Protein AF-A0A1V8RLS8-F1 (afdb_monomer_lite)

Secondary structure (DSSP, 8-state):
--SSS--HHHHHHHHHTSTT----------HHHHHHHHHHHHHT-EEEE-TTT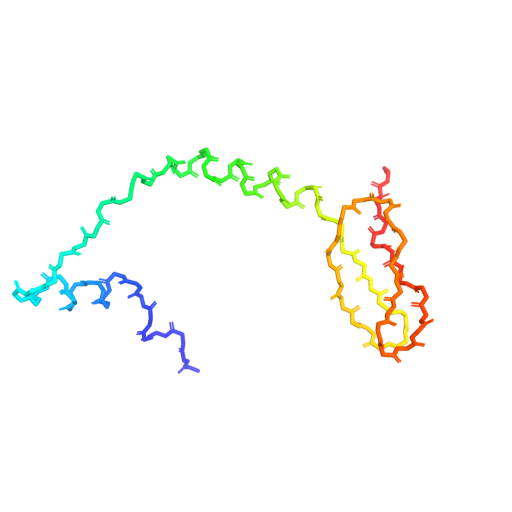--EEEE-TT---B-TTT--BPEE-----

Organism: NCBI:txid1873176

Sequence (81 aa):
MLASRYSYARVFAELAALPDFTALYVELWDDADARKTRKAKSASKTRYTCPSCELNAWAKPGVRLMCGECSEPMAAAEEAE

Structure (mmCIF, N/CA/C/O backbone):
data_AF-A0A1V8RLS8-F1
#
_entry.id   AF-A0A1V8RLS8-F1
#
loop_
_atom_site.group_PDB
_atom_site.id
_atom_site.type_symbol
_atom_site.label_atom_id
_atom_site.label_alt_id
_atom_site.label_comp_id
_atom_site.label_asym_id
_atom_site.label_entity_id
_atom_site.label_seq_id
_atom_site.pdbx_PDB_ins_code
_atom_site.Cartn_x
_atom_site.Cartn_y
_atom_site.Cartn_z
_atom_site.occupancy
_atom_site.B_iso_or_equiv
_atom_site.auth_seq_id
_atom_site.auth_comp_id
_atom_site.auth_asym_id
_atom_site.auth_atom_id
_atom_site.pdbx_PDB_model_num
ATOM 1 N N . MET A 1 1 ? 15.903 -24.486 -5.038 1.00 41.72 1 MET A N 1
ATOM 2 C CA . MET A 1 1 ? 16.647 -23.991 -6.222 1.00 41.72 1 MET A CA 1
ATOM 3 C C . MET A 1 1 ? 15.680 -23.584 -7.348 1.00 41.72 1 MET A C 1
ATOM 5 O O . MET A 1 1 ? 15.576 -24.297 -8.333 1.00 41.72 1 MET A O 1
ATOM 9 N N . LEU A 1 2 ? 14.947 -22.465 -7.223 1.00 49.78 2 LEU A N 1
ATOM 10 C CA . LEU A 1 2 ? 13.970 -22.017 -8.247 1.00 49.78 2 LEU A CA 1
ATOM 11 C C . LEU A 1 2 ? 14.016 -20.503 -8.560 1.00 49.78 2 LEU A C 1
ATOM 13 O O . LEU A 1 2 ? 13.234 -20.023 -9.369 1.00 49.78 2 LEU A O 1
ATOM 17 N N . ALA A 1 3 ? 14.959 -19.744 -7.992 1.00 44.47 3 ALA A N 1
ATOM 18 C CA . ALA A 1 3 ? 15.006 -18.282 -8.145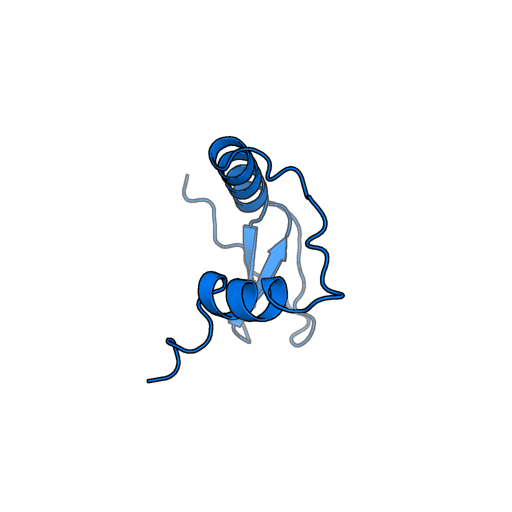 1.00 44.47 3 ALA A CA 1
ATOM 19 C C . ALA A 1 3 ? 15.720 -17.773 -9.421 1.00 44.47 3 ALA A C 1
ATOM 21 O O . ALA A 1 3 ? 15.838 -16.569 -9.609 1.00 44.47 3 ALA A O 1
ATOM 22 N N . SER A 1 4 ? 16.200 -18.653 -10.309 1.00 55.38 4 SER A N 1
ATOM 23 C CA . SER A 1 4 ? 17.090 -18.276 -11.429 1.00 55.38 4 SER A CA 1
ATOM 24 C C . SER A 1 4 ? 16.510 -18.594 -12.814 1.00 55.38 4 SER A C 1
ATOM 26 O O . SER A 1 4 ? 17.186 -19.122 -13.692 1.00 55.38 4 SER A O 1
ATOM 28 N N . ARG A 1 5 ? 15.214 -18.336 -13.014 1.00 52.88 5 ARG A N 1
ATOM 29 C CA . ARG A 1 5 ? 14.592 -18.375 -14.356 1.00 52.88 5 ARG A CA 1
ATOM 30 C C . ARG A 1 5 ? 13.930 -17.060 -14.769 1.00 52.88 5 ARG A C 1
ATOM 32 O O . ARG A 1 5 ? 13.487 -16.946 -15.901 1.00 52.88 5 ARG A O 1
ATOM 39 N N . TYR A 1 6 ? 13.908 -16.065 -13.881 1.00 55.88 6 TYR A N 1
ATOM 40 C CA . TYR A 1 6 ? 13.110 -14.847 -14.039 1.00 55.88 6 TYR A CA 1
ATOM 41 C C . TYR A 1 6 ? 13.930 -13.570 -13.831 1.00 55.88 6 TYR A C 1
ATOM 43 O O . TYR A 1 6 ? 13.447 -12.620 -13.216 1.00 55.88 6 TYR A O 1
ATOM 51 N N . SER A 1 7 ? 15.174 -13.505 -14.325 1.00 78.94 7 SER A N 1
ATOM 52 C CA . SER A 1 7 ? 15.768 -12.177 -14.477 1.00 78.94 7 SER A CA 1
ATOM 53 C C . SER A 1 7 ? 15.016 -11.487 -15.612 1.00 78.94 7 SER A C 1
ATOM 55 O O . SER A 1 7 ? 15.071 -11.916 -16.764 1.00 78.94 7 SER A O 1
ATOM 57 N N . TYR A 1 8 ? 14.266 -10.441 -15.266 1.00 80.25 8 TYR A N 1
ATOM 58 C CA . TYR A 1 8 ? 13.531 -9.600 -16.214 1.00 80.25 8 TYR A CA 1
ATOM 59 C C . TYR A 1 8 ? 14.369 -9.293 -17.465 1.00 80.25 8 TYR A C 1
ATOM 61 O O . TYR A 1 8 ? 13.882 -9.428 -18.581 1.00 80.25 8 TYR A O 1
ATOM 69 N N . ALA A 1 9 ? 15.660 -8.999 -17.272 1.00 80.25 9 ALA A N 1
ATOM 70 C CA . ALA A 1 9 ? 16.614 -8.721 -18.339 1.00 80.25 9 ALA A CA 1
ATOM 71 C C . ALA A 1 9 ? 16.702 -9.826 -19.406 1.00 80.25 9 ALA A C 1
ATOM 73 O O . ALA A 1 9 ? 16.745 -9.522 -20.594 1.00 80.25 9 ALA A O 1
ATOM 74 N N . ARG A 1 10 ? 16.711 -11.104 -19.005 1.00 82.88 10 ARG A N 1
ATOM 75 C CA . ARG A 1 10 ? 16.839 -12.222 -19.946 1.00 82.88 10 ARG A CA 1
ATOM 76 C C . ARG A 1 10 ? 15.567 -12.401 -20.775 1.00 82.88 10 ARG A C 1
ATOM 78 O O . ARG A 1 10 ? 15.646 -12.512 -21.990 1.00 82.88 10 ARG A O 1
ATOM 85 N N . VAL A 1 11 ? 14.408 -12.384 -20.117 1.00 87.50 11 VAL A N 1
ATOM 86 C CA . VAL A 1 11 ? 13.103 -12.517 -20.787 1.00 87.50 11 VAL A CA 1
ATOM 87 C C . VAL A 1 11 ? 12.846 -11.322 -21.706 1.00 87.50 11 VAL A C 1
ATOM 89 O O . VAL A 1 11 ? 12.367 -11.488 -22.823 1.00 87.50 11 VAL A O 1
ATOM 92 N N . PHE A 1 12 ? 13.216 -10.116 -21.271 1.00 87.06 12 PHE A N 1
ATOM 93 C CA . PHE A 1 12 ? 13.097 -8.917 -22.091 1.00 87.06 12 PHE A CA 1
ATOM 94 C C . PHE A 1 12 ? 13.980 -8.983 -23.341 1.00 87.06 12 PHE A C 1
ATOM 96 O O . PHE A 1 12 ? 13.517 -8.609 -24.410 1.00 87.06 12 PHE A O 1
ATOM 103 N N . ALA A 1 13 ? 15.213 -9.492 -23.242 1.00 87.44 13 ALA A N 1
ATOM 104 C CA . ALA A 1 13 ? 16.088 -9.657 -24.404 1.00 87.44 13 ALA A CA 1
ATOM 105 C C . ALA A 1 13 ? 15.513 -10.640 -25.440 1.00 87.44 13 ALA A C 1
ATOM 107 O O . ALA A 1 13 ? 15.588 -10.371 -26.636 1.00 87.44 13 ALA A O 1
ATOM 108 N N . GLU A 1 14 ? 14.909 -11.745 -24.987 1.00 90.44 14 GLU A N 1
ATOM 109 C CA . GLU A 1 14 ? 14.221 -12.702 -25.867 1.00 90.44 14 GLU A CA 1
ATOM 110 C C . GLU A 1 14 ? 13.030 -12.037 -26.589 1.00 90.44 14 GLU A C 1
ATOM 112 O O . GLU A 1 14 ? 12.886 -12.186 -27.800 1.00 90.44 14 GLU A O 1
ATOM 117 N N . LEU A 1 15 ? 12.218 -11.248 -25.875 1.00 90.38 15 LEU A N 1
ATOM 118 C CA . LEU A 1 15 ? 11.080 -10.524 -26.456 1.00 90.38 15 LEU A CA 1
ATOM 119 C C . LEU A 1 15 ? 11.516 -9.406 -27.410 1.00 90.38 15 LEU A C 1
ATOM 121 O O . LEU A 1 15 ? 10.955 -9.282 -28.492 1.00 90.38 15 LEU A O 1
ATOM 125 N N . ALA A 1 16 ? 12.539 -8.631 -27.045 1.00 88.25 16 ALA A N 1
ATOM 126 C CA . ALA A 1 16 ? 13.071 -7.533 -27.851 1.00 88.25 16 ALA A CA 1
ATOM 127 C C . ALA A 1 16 ? 13.669 -7.988 -29.193 1.00 88.25 16 ALA A C 1
ATOM 129 O O . ALA A 1 16 ? 13.815 -7.172 -30.098 1.00 88.25 16 ALA A O 1
ATOM 130 N N . ALA A 1 17 ? 14.011 -9.273 -29.327 1.00 92.19 17 ALA A N 1
ATOM 131 C CA . ALA A 1 17 ? 14.495 -9.863 -30.571 1.00 92.19 17 ALA A CA 1
ATOM 132 C C . ALA A 1 17 ? 13.368 -10.288 -31.535 1.00 92.19 17 ALA A C 1
ATOM 134 O O . ALA A 1 17 ? 13.654 -10.648 -32.678 1.00 92.19 17 ALA A O 1
ATOM 135 N N . LEU A 1 18 ? 12.103 -10.283 -31.099 1.00 94.44 18 LEU A N 1
ATOM 136 C CA . LEU A 1 18 ? 10.971 -10.628 -31.958 1.00 94.44 18 LEU A CA 1
ATOM 137 C C . LEU A 1 18 ? 10.660 -9.470 -32.924 1.00 94.44 18 LEU A C 1
ATOM 139 O O . LEU A 1 18 ? 10.603 -8.321 -32.487 1.00 94.44 18 LEU A O 1
ATOM 143 N N . PRO A 1 19 ? 10.396 -9.751 -34.214 1.00 92.88 19 PRO A N 1
ATOM 144 C CA . PRO A 1 19 ? 10.210 -8.716 -35.237 1.00 92.88 19 PRO A CA 1
ATOM 145 C C . PRO A 1 19 ? 8.982 -7.823 -34.998 1.00 92.88 19 PRO A C 1
ATOM 147 O O . PRO A 1 19 ? 8.985 -6.668 -35.409 1.00 92.88 19 PRO A O 1
ATOM 150 N N . ASP A 1 20 ? 7.970 -8.338 -34.295 1.00 92.00 20 ASP A N 1
ATOM 151 C CA . ASP A 1 20 ? 6.703 -7.643 -34.031 1.00 92.00 20 ASP A CA 1
ATOM 152 C C . ASP A 1 20 ? 6.579 -7.146 -32.580 1.00 92.00 20 ASP A C 1
ATOM 154 O O . ASP A 1 20 ? 5.515 -6.691 -32.152 1.00 92.00 20 ASP A O 1
ATOM 158 N N . PHE A 1 21 ? 7.647 -7.240 -31.782 1.00 91.38 21 PHE A N 1
ATOM 159 C CA . PHE A 1 21 ? 7.627 -6.759 -30.406 1.00 91.38 21 PHE A CA 1
ATOM 160 C C . PHE A 1 21 ? 8.090 -5.305 -30.332 1.00 91.38 21 PHE A C 1
ATOM 162 O O . PHE A 1 21 ? 9.233 -4.971 -30.628 1.00 91.38 21 PHE A O 1
ATOM 169 N N . THR A 1 22 ? 7.202 -4.433 -29.860 1.00 87.50 22 THR A N 1
ATOM 170 C CA . THR A 1 22 ? 7.538 -3.048 -29.521 1.00 87.50 22 THR A CA 1
ATOM 171 C C . THR A 1 22 ? 7.428 -2.871 -28.014 1.00 87.50 22 THR A C 1
ATOM 173 O O . THR A 1 22 ? 6.336 -2.954 -27.448 1.00 87.50 22 THR A O 1
ATOM 176 N N . ALA A 1 23 ? 8.553 -2.605 -27.350 1.00 83.44 23 ALA A N 1
ATOM 177 C CA . ALA A 1 23 ? 8.534 -2.175 -25.959 1.00 83.44 23 ALA A CA 1
ATOM 178 C C . ALA A 1 23 ? 7.880 -0.789 -25.888 1.00 83.44 23 ALA A C 1
ATOM 180 O O . ALA A 1 23 ? 8.437 0.193 -26.378 1.00 83.44 23 ALA A O 1
ATOM 181 N N . LEU A 1 24 ? 6.687 -0.706 -25.294 1.00 79.56 24 LEU A N 1
ATOM 182 C CA . LEU A 1 24 ? 6.060 0.582 -25.023 1.00 79.56 24 LEU A CA 1
ATOM 183 C C . LEU A 1 24 ? 6.943 1.349 -24.041 1.00 79.56 24 LEU A C 1
ATOM 185 O O . LEU A 1 24 ? 7.208 0.880 -22.932 1.00 79.56 24 LEU A O 1
ATOM 189 N N . TYR A 1 25 ? 7.40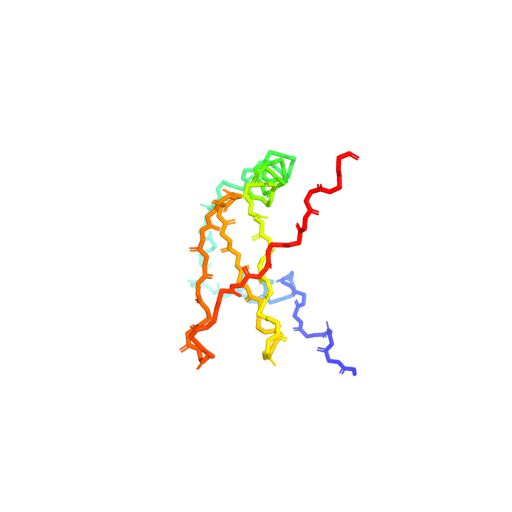5 2.524 -24.461 1.00 66.12 25 TYR A N 1
ATOM 190 C CA . TYR A 1 25 ? 8.131 3.422 -23.583 1.00 66.12 25 TYR A CA 1
ATOM 191 C C . TYR A 1 25 ? 7.186 3.903 -22.482 1.00 66.12 25 TYR A C 1
ATOM 193 O O . TYR A 1 25 ? 6.196 4.587 -22.739 1.00 66.12 25 TYR A O 1
ATOM 201 N N . VAL A 1 26 ? 7.498 3.523 -21.250 1.00 72.00 26 VAL A N 1
ATOM 202 C CA . VAL A 1 26 ? 6.939 4.139 -20.054 1.00 72.00 26 VAL A CA 1
ATOM 203 C C . VAL A 1 26 ? 8.072 4.956 -19.462 1.00 72.00 26 VAL A C 1
ATOM 205 O O . VAL A 1 26 ? 9.129 4.393 -19.179 1.00 72.00 26 VAL A O 1
ATOM 208 N N . GLU A 1 27 ? 7.855 6.262 -19.293 1.00 60.47 27 GLU A N 1
ATOM 209 C CA . GLU A 1 27 ? 8.719 7.128 -18.487 1.00 60.47 27 GLU A CA 1
ATOM 210 C C . GLU A 1 27 ? 8.910 6.443 -17.130 1.00 60.47 27 GLU A C 1
ATOM 212 O O . GLU A 1 27 ? 8.007 6.419 -16.284 1.00 60.47 27 GLU A O 1
ATOM 217 N N . LEU A 1 28 ? 10.065 5.806 -16.945 1.00 58.56 28 LEU A N 1
ATOM 218 C CA . LEU A 1 28 ? 10.443 5.251 -15.664 1.00 58.56 28 LEU A CA 1
ATOM 219 C C . LEU A 1 28 ? 10.766 6.463 -14.804 1.00 58.56 28 LEU A C 1
ATOM 221 O O . LEU A 1 28 ? 11.870 6.991 -14.875 1.00 58.56 28 LEU A O 1
ATOM 225 N N . TRP A 1 29 ? 9.766 6.943 -14.062 1.00 58.12 29 TRP A N 1
ATOM 226 C CA . TRP A 1 29 ? 9.960 7.999 -13.075 1.00 58.12 29 TRP A CA 1
ATOM 227 C C . TRP A 1 29 ? 11.211 7.659 -12.281 1.00 58.12 29 TRP A C 1
ATOM 229 O O . TRP A 1 29 ? 11.299 6.539 -11.764 1.00 58.12 29 TRP A O 1
ATOM 239 N N . ASP A 1 30 ? 12.155 8.603 -12.248 1.00 57.81 30 ASP A N 1
ATOM 240 C CA . ASP A 1 30 ? 13.493 8.390 -11.716 1.00 57.81 30 ASP A CA 1
ATOM 241 C C . ASP A 1 30 ? 13.442 7.561 -10.438 1.00 57.81 30 ASP A C 1
ATOM 243 O O . ASP A 1 30 ? 12.627 7.783 -9.534 1.00 57.81 30 ASP A O 1
ATOM 247 N N . ASP A 1 31 ? 14.329 6.577 -10.371 1.00 64.62 31 ASP A N 1
ATOM 248 C CA . ASP A 1 31 ? 14.301 5.514 -9.377 1.00 64.62 31 ASP A CA 1
ATOM 249 C C . ASP A 1 31 ? 14.257 6.073 -7.941 1.00 64.62 31 ASP A C 1
ATOM 251 O O . ASP A 1 31 ? 13.659 5.478 -7.043 1.00 64.62 31 ASP A O 1
ATOM 255 N N . ALA A 1 32 ? 14.836 7.259 -7.732 1.00 69.38 32 ALA A N 1
ATOM 256 C CA . ALA A 1 32 ? 14.794 8.006 -6.484 1.00 69.38 32 ALA A CA 1
ATOM 257 C C . ALA A 1 32 ? 13.381 8.497 -6.121 1.00 69.38 32 ALA A C 1
ATOM 259 O O . ALA A 1 32 ? 12.929 8.267 -4.998 1.00 69.38 32 ALA A O 1
ATOM 260 N N . ASP A 1 33 ? 12.657 9.124 -7.044 1.00 72.62 33 ASP A N 1
ATOM 261 C CA . ASP A 1 33 ? 11.311 9.646 -6.791 1.00 72.62 33 ASP A CA 1
ATOM 262 C C . ASP A 1 33 ? 10.269 8.522 -6.776 1.00 72.62 33 ASP A C 1
ATOM 264 O O . ASP A 1 33 ? 9.389 8.492 -5.908 1.00 72.62 33 ASP A O 1
ATOM 268 N N . ALA A 1 34 ? 10.440 7.492 -7.606 1.00 71.31 34 ALA A N 1
ATOM 269 C CA . ALA A 1 34 ? 9.680 6.249 -7.501 1.00 71.31 34 ALA A CA 1
ATOM 270 C C . ALA A 1 34 ? 9.926 5.521 -6.159 1.00 71.31 34 ALA A C 1
ATOM 272 O O . ALA A 1 34 ? 9.011 4.927 -5.581 1.00 71.31 34 ALA A O 1
ATOM 273 N N . ARG A 1 35 ? 11.147 5.541 -5.605 1.00 71.75 35 ARG A N 1
ATOM 274 C CA . ARG A 1 35 ? 11.433 4.996 -4.259 1.00 71.75 35 ARG A CA 1
ATOM 275 C C . ARG A 1 35 ? 10.828 5.861 -3.153 1.00 71.75 35 ARG A C 1
ATOM 277 O O . ARG A 1 35 ? 10.209 5.302 -2.249 1.00 71.75 35 ARG A O 1
ATOM 284 N N . LYS A 1 36 ? 10.942 7.192 -3.227 1.00 75.19 36 LYS A N 1
ATOM 285 C CA . LYS A 1 36 ? 10.328 8.119 -2.255 1.00 75.19 36 LYS A CA 1
ATOM 286 C C . LYS A 1 36 ? 8.811 7.959 -2.214 1.00 75.19 36 LYS A C 1
ATOM 288 O O . LYS A 1 36 ? 8.246 7.812 -1.136 1.00 75.19 36 LYS A O 1
ATOM 293 N N . THR A 1 37 ? 8.153 7.915 -3.372 1.00 74.75 37 THR A N 1
ATOM 294 C CA . THR A 1 37 ? 6.695 7.727 -3.459 1.00 74.75 37 THR A CA 1
ATOM 295 C C . THR A 1 37 ? 6.259 6.357 -2.943 1.00 74.75 37 THR A C 1
ATOM 297 O O . THR A 1 37 ? 5.265 6.274 -2.224 1.00 74.75 37 THR A O 1
ATOM 300 N N . ARG A 1 38 ? 7.008 5.281 -3.228 1.00 75.81 38 ARG A N 1
ATOM 301 C CA . ARG A 1 38 ? 6.757 3.952 -2.638 1.00 75.81 38 ARG A CA 1
ATOM 302 C C . ARG A 1 38 ? 6.914 3.960 -1.117 1.00 75.81 38 ARG A C 1
ATOM 304 O O . ARG A 1 38 ? 6.038 3.434 -0.440 1.00 75.81 38 ARG A O 1
ATOM 311 N N . LYS A 1 39 ? 7.961 4.602 -0.587 1.00 72.69 39 LYS A N 1
ATOM 312 C CA . LYS A 1 39 ? 8.195 4.741 0.861 1.00 72.69 39 LYS A CA 1
ATOM 313 C C . LYS A 1 39 ? 7.102 5.572 1.543 1.00 72.69 39 LYS A C 1
ATOM 315 O O . LYS A 1 39 ? 6.622 5.197 2.605 1.00 72.69 39 LYS A O 1
ATOM 320 N N . ALA A 1 40 ? 6.654 6.658 0.916 1.00 74.38 40 ALA A N 1
ATOM 321 C CA . ALA A 1 40 ? 5.539 7.461 1.416 1.00 74.38 40 ALA A CA 1
ATOM 322 C C . ALA A 1 40 ? 4.215 6.672 1.405 1.00 74.38 40 ALA A C 1
ATOM 324 O O . ALA A 1 40 ? 3.455 6.714 2.368 1.00 74.38 40 ALA A O 1
ATOM 325 N N . LYS A 1 41 ? 3.958 5.890 0.346 1.00 73.31 41 LYS A N 1
ATOM 326 C CA . LYS A 1 41 ? 2.784 5.005 0.249 1.00 73.31 41 LYS A CA 1
ATOM 327 C C . LYS A 1 41 ? 2.833 3.816 1.210 1.00 73.31 41 LYS A C 1
ATOM 329 O O . LYS A 1 41 ? 1.779 3.307 1.572 1.00 73.31 41 LYS A O 1
ATOM 334 N N . SER A 1 42 ? 4.018 3.324 1.574 1.00 71.00 42 SER A N 1
ATOM 335 C CA . SER A 1 42 ? 4.149 2.278 2.593 1.00 71.00 42 SER A CA 1
ATOM 336 C C . SER A 1 42 ? 3.984 2.851 3.994 1.00 71.00 42 SER A C 1
ATOM 338 O O . SER A 1 42 ? 3.339 2.220 4.816 1.00 71.00 42 SER A O 1
ATOM 340 N N . ALA A 1 43 ? 4.506 4.056 4.248 1.00 73.31 43 ALA A N 1
ATOM 341 C CA . ALA A 1 43 ? 4.333 4.754 5.520 1.00 73.31 43 ALA A CA 1
ATOM 342 C C . ALA A 1 43 ? 2.864 5.115 5.800 1.00 73.31 43 ALA A C 1
ATOM 344 O O . ALA A 1 43 ? 2.465 5.203 6.952 1.00 73.31 43 ALA A O 1
ATOM 345 N N . SER A 1 44 ? 2.036 5.274 4.763 1.00 83.06 44 SER A N 1
ATOM 346 C CA . SER A 1 44 ? 0.595 5.505 4.917 1.00 83.06 44 SER A CA 1
ATOM 347 C C . SER A 1 44 ? -0.244 4.229 5.075 1.00 83.06 44 SER A C 1
ATOM 349 O O . SER A 1 44 ? -1.475 4.304 5.034 1.00 83.06 44 SER A O 1
ATOM 351 N N . LYS A 1 45 ? 0.394 3.060 5.240 1.00 88.62 45 LYS A N 1
ATOM 352 C CA . LYS A 1 45 ? -0.273 1.770 5.447 1.00 88.62 45 LYS A CA 1
ATOM 353 C C . LYS A 1 45 ? 0.169 1.135 6.763 1.00 88.62 45 LYS A C 1
ATOM 355 O O . LYS A 1 45 ? 1.321 0.741 6.907 1.00 88.62 45 LYS A O 1
ATOM 360 N N . THR A 1 46 ? -0.778 0.932 7.663 1.00 90.50 46 THR A N 1
ATOM 361 C CA . THR A 1 46 ? -0.599 0.179 8.906 1.00 90.50 46 THR A CA 1
ATOM 362 C C . THR A 1 46 ? -0.992 -1.273 8.675 1.00 90.50 46 THR A C 1
ATOM 364 O O . THR A 1 46 ? -1.990 -1.558 8.004 1.00 90.50 46 THR A O 1
ATOM 367 N N . ARG A 1 47 ? -0.196 -2.200 9.216 1.00 93.19 47 ARG A N 1
ATOM 368 C CA . ARG A 1 47 ? -0.539 -3.623 9.250 1.00 93.19 47 ARG A CA 1
ATOM 369 C C . ARG A 1 47 ? -1.470 -3.882 10.431 1.00 93.19 47 ARG A C 1
ATOM 371 O O . ARG A 1 47 ? -1.152 -3.509 11.556 1.00 93.19 47 ARG A O 1
ATOM 378 N N . TYR A 1 48 ? -2.561 -4.577 10.160 1.00 94.88 48 TYR A N 1
ATOM 379 C CA . TYR A 1 48 ? -3.504 -5.091 11.137 1.00 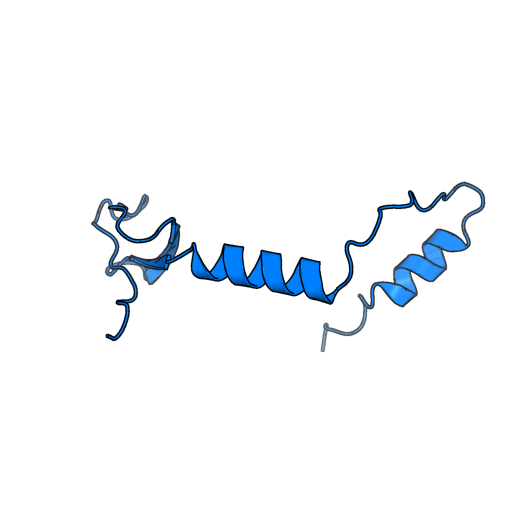94.88 48 TYR A CA 1
ATOM 380 C C . TYR A 1 48 ? -3.458 -6.612 11.116 1.00 94.88 48 TYR A C 1
ATOM 382 O O . TYR A 1 48 ? -3.441 -7.203 10.037 1.00 94.88 48 TYR A O 1
ATOM 390 N N . THR A 1 49 ? -3.463 -7.238 12.284 1.00 96.50 49 THR A N 1
ATOM 391 C CA . THR A 1 49 ? -3.385 -8.690 12.445 1.00 96.50 49 THR A CA 1
ATOM 392 C C . THR A 1 49 ? -4.602 -9.176 13.224 1.00 96.50 49 THR A C 1
ATOM 394 O O . THR A 1 49 ? -4.959 -8.614 14.261 1.00 96.50 49 THR A O 1
ATOM 397 N N . CYS A 1 50 ? -5.282 -10.199 12.706 1.00 96.62 50 CYS A N 1
ATOM 398 C CA . CYS A 1 50 ? -6.367 -10.857 13.425 1.00 96.62 50 CYS A CA 1
ATOM 399 C C . CYS A 1 50 ? -5.787 -11.682 14.590 1.00 96.62 50 CYS A C 1
ATOM 401 O O . CYS A 1 50 ? -4.897 -12.494 14.342 1.00 96.62 50 CYS A O 1
ATOM 403 N N . PRO A 1 51 ? -6.279 -11.525 15.833 1.00 95.00 51 PRO A N 1
ATOM 404 C CA . PRO A 1 51 ? -5.759 -12.269 16.983 1.00 95.00 51 PRO A CA 1
ATOM 405 C C . PRO A 1 51 ? -6.126 -13.763 16.973 1.00 95.00 51 PRO A C 1
ATOM 407 O O . PRO A 1 51 ? -5.504 -14.537 17.689 1.00 95.00 51 PRO A O 1
ATOM 410 N N . SER A 1 52 ? -7.125 -14.163 16.179 1.00 95.94 52 SER A N 1
ATOM 411 C CA . SER A 1 52 ? -7.640 -15.537 16.135 1.00 95.94 52 SER A CA 1
ATOM 412 C C . SER A 1 52 ? -7.005 -16.383 15.024 1.00 95.94 52 SER A C 1
ATOM 414 O O . SER A 1 52 ? -6.556 -17.497 15.281 1.00 95.94 52 SER A O 1
ATOM 416 N N . CYS A 1 53 ? -6.914 -15.854 13.795 1.00 96.12 53 CYS A N 1
ATOM 417 C CA . CYS A 1 53 ? -6.390 -16.592 12.634 1.00 96.12 53 CYS A CA 1
ATOM 418 C C . CYS A 1 53 ? -5.070 -16.049 12.068 1.00 96.12 53 CYS A C 1
ATOM 420 O O . CYS A 1 53 ? -4.609 -16.524 11.033 1.00 96.12 53 CYS A O 1
ATOM 422 N N . GLU A 1 54 ? -4.486 -15.023 12.695 1.00 95.19 54 GLU A N 1
ATOM 423 C CA . GLU A 1 54 ? -3.227 -14.384 12.275 1.00 95.19 54 GLU A CA 1
ATOM 424 C C . GLU A 1 54 ? -3.258 -13.746 10.868 1.00 95.19 54 GLU A C 1
ATOM 426 O O . GLU A 1 54 ? -2.230 -13.297 10.348 1.00 95.19 54 GLU A O 1
ATOM 431 N N . LEU A 1 55 ? -4.444 -13.631 10.254 1.00 95.50 55 LEU A N 1
ATOM 432 C CA . LEU A 1 55 ? -4.630 -12.952 8.974 1.00 95.50 55 LEU A CA 1
ATOM 433 C C . LEU A 1 55 ? -4.150 -11.501 9.068 1.00 95.50 55 LEU A C 1
ATOM 435 O O . LEU A 1 55 ? -4.526 -10.763 9.982 1.00 95.50 55 LEU A O 1
ATOM 439 N N . ASN A 1 56 ? -3.368 -11.079 8.076 1.00 95.56 56 ASN A N 1
ATOM 440 C CA . ASN A 1 56 ? -2.873 -9.713 7.972 1.00 95.56 56 ASN A CA 1
ATOM 441 C C . ASN A 1 56 ? -3.670 -8.903 6.943 1.00 95.56 56 ASN A C 1
ATOM 443 O O . ASN A 1 56 ? -3.886 -9.351 5.818 1.00 95.56 56 ASN A O 1
ATOM 447 N N . ALA A 1 57 ? -4.035 -7.676 7.305 1.00 94.19 57 ALA A N 1
ATOM 448 C CA . ALA A 1 57 ? -4.652 -6.684 6.430 1.00 94.19 57 ALA A CA 1
ATOM 449 C C . ALA A 1 57 ? -3.871 -5.362 6.491 1.00 94.19 57 ALA A C 1
ATOM 451 O O . ALA A 1 57 ? -3.288 -5.025 7.519 1.00 94.19 57 ALA A O 1
ATOM 452 N N . TRP A 1 58 ? -3.860 -4.592 5.400 1.00 93.44 58 TRP A N 1
ATOM 453 C CA . TRP A 1 58 ? -3.217 -3.274 5.353 1.00 93.44 58 TRP A CA 1
ATOM 454 C C . TRP A 1 58 ? -4.241 -2.196 5.050 1.00 93.44 58 TRP A C 1
ATOM 456 O O . TRP A 1 58 ? -4.921 -2.250 4.024 1.00 93.44 58 TRP A O 1
ATOM 466 N N . ALA A 1 59 ? -4.303 -1.185 5.904 1.00 92.00 59 ALA A N 1
ATOM 467 C CA . ALA A 1 59 ? -5.183 -0.042 5.722 1.00 92.00 59 ALA A CA 1
ATOM 468 C C . ALA A 1 59 ? -4.514 1.245 6.211 1.00 92.00 59 ALA A C 1
ATOM 470 O O . ALA A 1 59 ? -3.373 1.225 6.667 1.00 92.00 59 ALA A O 1
ATOM 471 N N . LYS A 1 60 ? -5.205 2.380 6.071 1.00 89.62 60 LYS A N 1
ATOM 472 C CA . LYS A 1 60 ? -4.733 3.646 6.645 1.00 89.62 60 LYS A CA 1
ATOM 473 C C . LYS A 1 60 ? -4.625 3.518 8.174 1.00 89.62 60 LYS A C 1
ATOM 475 O O . LYS A 1 60 ? -5.450 2.812 8.748 1.00 89.62 60 LYS A O 1
ATOM 480 N N . PRO A 1 61 ? -3.682 4.210 8.832 1.00 88.75 61 PRO A N 1
ATOM 481 C CA . PRO A 1 61 ? -3.630 4.255 10.290 1.00 88.75 61 PRO A CA 1
ATOM 482 C C . PRO A 1 61 ? -4.965 4.699 10.905 1.00 88.75 61 PRO A C 1
ATOM 484 O O . PRO A 1 61 ? -5.697 5.501 10.318 1.00 88.75 61 PRO A O 1
ATOM 487 N N . GLY A 1 62 ? -5.286 4.169 12.086 1.00 86.81 62 GLY A N 1
ATOM 488 C CA . GLY A 1 62 ? -6.463 4.568 12.866 1.00 86.81 62 GLY A CA 1
ATOM 489 C C . GLY A 1 62 ? -7.815 4.033 12.374 1.00 86.81 62 GLY A C 1
ATOM 490 O O . GLY A 1 62 ? -8.838 4.326 12.994 1.00 86.81 62 GLY A O 1
ATOM 491 N N . VAL A 1 63 ? -7.868 3.235 11.301 1.00 92.31 63 VAL A N 1
ATOM 492 C CA . VAL A 1 63 ? -9.128 2.585 10.904 1.00 92.31 63 VAL A CA 1
ATOM 493 C C . VAL A 1 63 ? -9.453 1.399 11.812 1.00 92.31 63 VAL A C 1
ATOM 495 O O . VAL A 1 63 ? -8.561 0.732 12.337 1.00 92.31 63 VAL A O 1
ATOM 498 N N . ARG A 1 64 ? -10.748 1.108 11.959 1.00 93.00 64 ARG A N 1
ATOM 499 C CA . ARG A 1 64 ? -11.240 -0.111 12.609 1.00 93.00 64 ARG A CA 1
ATOM 500 C C . ARG A 1 64 ? -11.485 -1.170 11.540 1.00 93.00 64 ARG A C 1
ATOM 502 O O . ARG A 1 64 ? -12.298 -0.951 10.645 1.00 93.00 64 ARG A O 1
ATOM 509 N N . LEU A 1 65 ? -10.781 -2.294 11.633 1.00 93.75 65 LEU A N 1
ATOM 510 C CA . LEU A 1 65 ? -10.941 -3.436 10.735 1.00 93.75 65 LEU A CA 1
ATOM 511 C C . LEU A 1 65 ? -11.523 -4.631 11.482 1.00 93.75 65 LEU A C 1
ATOM 513 O O . LEU A 1 65 ? -11.172 -4.885 12.633 1.00 93.75 65 LEU A O 1
ATOM 517 N N . MET A 1 66 ? -12.387 -5.368 10.793 1.00 96.38 66 MET A N 1
ATOM 518 C CA . MET A 1 66 ? -12.952 -6.635 11.242 1.00 96.38 66 MET A CA 1
ATOM 519 C C . MET A 1 66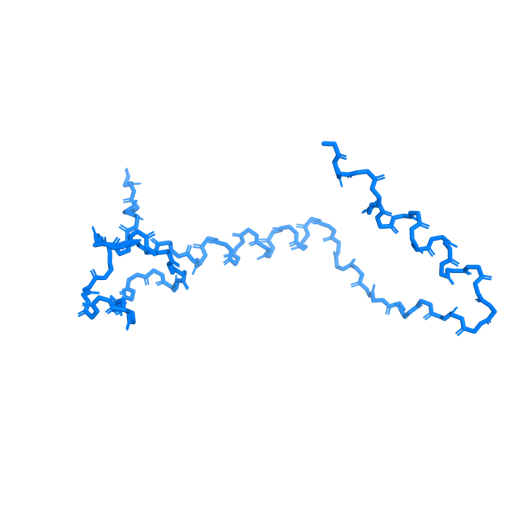 ? -12.432 -7.746 10.331 1.00 96.38 66 MET A C 1
ATOM 521 O O . MET A 1 66 ? -12.383 -7.573 9.111 1.00 96.38 66 MET A O 1
ATOM 525 N N . CYS A 1 67 ? -12.029 -8.873 10.913 1.00 97.38 67 CYS A N 1
ATOM 526 C CA . CYS A 1 67 ? -11.610 -10.041 10.151 1.00 97.38 67 CYS A CA 1
ATOM 527 C C . CYS A 1 67 ? -12.826 -10.658 9.449 1.00 97.38 67 CYS A C 1
ATOM 529 O O . CYS A 1 67 ? -13.832 -10.931 10.098 1.00 97.38 67 CYS A O 1
ATOM 531 N N . GLY A 1 68 ? -12.738 -10.899 8.140 1.00 95.50 68 GLY A N 1
ATOM 532 C CA . GLY A 1 68 ? -13.851 -11.461 7.365 1.00 95.50 68 GLY A CA 1
ATOM 533 C C . GLY A 1 68 ? -14.185 -12.918 7.704 1.00 95.50 68 GLY A C 1
ATOM 534 O O . GLY A 1 68 ? -15.305 -13.348 7.460 1.00 95.50 68 GLY A O 1
ATOM 535 N N . GLU A 1 69 ? -13.236 -13.662 8.278 1.00 96.12 69 GLU A N 1
ATOM 536 C CA . GLU A 1 69 ? -13.432 -15.064 8.671 1.00 96.12 69 GLU A CA 1
ATOM 537 C C . GLU A 1 69 ? -13.879 -15.180 10.132 1.00 96.12 69 GLU A C 1
ATOM 539 O O . GLU A 1 69 ? -14.881 -15.824 10.429 1.00 96.12 69 GLU A O 1
ATOM 544 N N . CYS A 1 70 ? -13.174 -14.512 11.049 1.00 97.12 70 CYS A N 1
ATOM 545 C CA . CYS A 1 70 ? -13.459 -14.599 12.485 1.00 97.12 70 CYS A CA 1
ATOM 546 C C . CYS A 1 70 ? -14.561 -13.634 12.948 1.00 97.12 70 CYS A C 1
ATOM 548 O O . CYS A 1 70 ? -15.088 -13.797 14.040 1.00 97.12 70 CYS A O 1
ATOM 550 N N . SER A 1 71 ? -14.905 -12.613 12.150 1.00 95.75 71 SER A N 1
ATOM 551 C CA . SER A 1 71 ? -15.801 -11.508 12.544 1.00 95.75 71 SER A CA 1
ATOM 552 C C . SER A 1 71 ? -15.344 -10.741 13.797 1.00 95.75 71 SER A C 1
ATOM 554 O O . SER A 1 71 ? -16.137 -10.097 14.480 1.00 95.75 71 SER A O 1
ATOM 556 N N . GLU A 1 72 ? -14.043 -10.772 14.086 1.00 94.06 72 GLU A N 1
ATOM 557 C CA . GLU A 1 72 ? -13.425 -10.139 15.254 1.00 94.06 72 GLU A CA 1
ATOM 558 C C . GLU A 1 72 ? -12.613 -8.892 14.872 1.00 94.06 72 GLU A C 1
ATOM 560 O O . GLU A 1 72 ? -12.102 -8.809 13.747 1.00 94.06 72 GLU A O 1
ATOM 565 N N . PRO A 1 73 ? -12.463 -7.912 15.785 1.00 95.50 73 PRO A 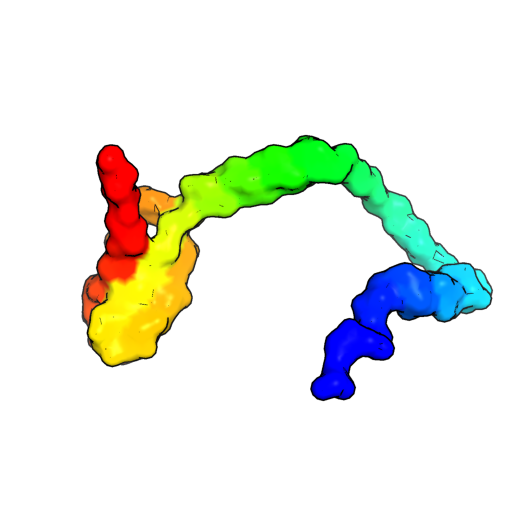N 1
ATOM 566 C CA . PRO A 1 73 ? -11.638 -6.737 15.538 1.00 95.50 73 PRO A CA 1
ATOM 567 C C . PRO A 1 73 ? -10.164 -7.123 15.359 1.00 95.50 73 PRO A C 1
ATOM 569 O O . PRO A 1 73 ? -9.601 -7.892 16.135 1.00 95.50 73 PRO A O 1
ATOM 572 N N . MET A 1 74 ? -9.526 -6.564 14.332 1.00 96.00 74 MET A N 1
ATOM 573 C CA . MET A 1 74 ? -8.102 -6.775 14.066 1.00 96.00 74 MET A CA 1
ATOM 574 C C . MET A 1 74 ? -7.249 -5.757 14.835 1.00 96.00 74 MET A C 1
ATOM 576 O O . MET A 1 74 ? -7.592 -4.574 14.888 1.00 96.00 74 MET A O 1
ATOM 580 N N . ALA A 1 75 ? -6.117 -6.200 15.385 1.00 93.81 75 ALA A N 1
ATOM 581 C CA . ALA A 1 75 ? -5.187 -5.356 16.131 1.00 93.81 75 ALA A CA 1
ATOM 582 C C . ALA A 1 75 ? -4.188 -4.680 15.184 1.00 93.81 75 ALA A C 1
ATOM 584 O O . ALA A 1 75 ? -3.586 -5.346 14.343 1.00 93.81 75 ALA A O 1
ATOM 585 N N . ALA A 1 76 ? -3.997 -3.366 15.310 1.00 91.12 76 ALA A N 1
ATOM 586 C CA . ALA A 1 76 ? -2.918 -2.676 14.609 1.00 91.12 76 ALA A CA 1
ATOM 587 C C . ALA A 1 76 ? -1.568 -3.065 15.231 1.00 91.12 76 ALA A C 1
ATOM 589 O O . ALA A 1 76 ? -1.462 -3.177 16.450 1.00 91.12 76 ALA A O 1
ATOM 590 N N . ALA A 1 77 ? -0.532 -3.245 14.411 1.00 76.75 77 ALA A N 1
ATOM 591 C CA . ALA A 1 77 ? 0.837 -3.250 14.916 1.00 76.75 77 ALA A CA 1
ATOM 592 C C . ALA A 1 77 ? 1.142 -1.826 15.404 1.00 76.75 77 ALA A C 1
ATOM 594 O O . ALA A 1 77 ? 1.310 -0.934 14.574 1.00 76.75 77 ALA A O 1
ATOM 595 N N . GLU A 1 78 ? 1.079 -1.613 16.721 1.00 63.03 78 GLU A N 1
ATOM 596 C CA . GLU A 1 78 ? 1.189 -0.293 17.345 1.00 63.03 78 GLU A CA 1
ATOM 597 C C . GLU A 1 78 ? 2.426 0.475 16.865 1.00 63.03 78 GLU A C 1
ATOM 599 O O . GLU A 1 78 ? 3.518 -0.077 16.699 1.00 63.03 78 GLU A O 1
ATOM 604 N N . GLU A 1 79 ? 2.220 1.770 16.640 1.00 49.88 79 GLU A N 1
ATOM 605 C CA . GLU A 1 79 ? 3.277 2.761 16.514 1.00 49.88 79 GLU A CA 1
ATOM 606 C C . GLU A 1 79 ? 3.952 2.852 17.888 1.00 49.88 79 GLU A C 1
ATOM 608 O O . GLU A 1 79 ? 3.379 3.399 18.826 1.00 49.88 79 GLU A O 1
ATOM 613 N N . ALA A 1 80 ? 5.129 2.239 18.036 1.00 36.38 80 ALA A N 1
ATOM 614 C CA . ALA A 1 80 ? 5.991 2.515 19.178 1.00 36.38 80 ALA A CA 1
ATOM 615 C C . ALA A 1 80 ? 6.368 4.004 19.120 1.00 36.38 80 ALA A C 1
ATOM 617 O O . ALA A 1 80 ? 7.031 4.426 18.168 1.00 36.38 80 ALA A O 1
ATOM 618 N N . GLU A 1 81 ? 5.860 4.764 20.090 1.00 35.09 81 GLU A N 1
ATOM 619 C CA . GLU A 1 81 ? 6.167 6.178 20.342 1.00 35.09 81 GLU A CA 1
ATOM 620 C C . GLU A 1 81 ? 7.670 6.420 20.554 1.00 35.09 81 GLU A C 1
ATOM 622 O O . GLU A 1 81 ? 8.331 5.575 21.207 1.00 35.09 81 GLU A O 1
#

Radius of gyration: 20.37 Å; chains: 1; bounding box: 33×34×56 Å

pLDDT: mean 80.62, std 16.25, range [35.09, 97.38]

Foldseek 3Di:
DPPPPDPVVVVVVVQVPDPPRDDPDDPPPPPVVVVVVVVVVVVQWWWWADPPPRDIDIDGPPDWDADPVPRHTTHTPDDPD